Protein AF-A0A6A5AEZ4-F1 (afdb_monomer_lite)

InterPro domains:
  IPR004156 Organic anion transporter polypeptide [PF03137] (44-105)
  IPR036259 MFS transporter superfamily [SSF103473] (18-107)

Radius of gyration: 20.74 Å; chains: 1; bounding box: 43×28×58 Å

pLDDT: mean 89.0, std 10.4, range [42.09, 97.12]

Secondary structure (DSSP, 8-state):
-HHHHSTTS-HHHHHHHHHHHHHHHHHHHHHHHHHHHHTTT-HHHHHHHHHHHHHHHHHHHHHHHHHHHHSS-GGGHHHHHHHHHHHHIIIIITHHHHHHHHHHHHH-TT-SEEEETTEEEE-TT-

Organism: Aphanomyces astaci (NCBI:txid112090)

Foldseek 3Di:
DVCVVCVPPDLVVLLVVLVVLLVVLLVQLVVLQVVLVVVVVDDPSNVVSNVVSVVSVVVNVVSVLSNQQSVDDVVCSVVSVVVVVVCCCVVPVVVPVVVVVVVCCVPPVQQAFDQDPNDGDGRPVD

Sequence (126 aa):
MLDRFSAGESPARRQYLALVIMTVLMSAGVLLSLLAWSALPSKTPFLTLIALSLVFLFATPSCTAVAVLLCVPPSRRNFAVGISTLLVHVFGDVPSPILLGMLKDIYAPHCGSVDIDHHIGLNPEC

Structure (mmCIF, N/CA/C/O backbone):
data_AF-A0A6A5AEZ4-F1
#
_entry.id   AF-A0A6A5AEZ4-F1
#
loop_
_atom_site.group_PDB
_atom_site.id
_atom_site.type_symbol
_atom_site.label_atom_id
_atom_site.label_alt_id
_atom_site.label_comp_id
_atom_site.label_asym_id
_atom_site.label_entity_id
_atom_site.label_seq_id
_atom_site.pdbx_PDB_ins_code
_atom_site.Cartn_x
_atom_site.Cartn_y
_atom_site.Cartn_z
_atom_site.occupancy
_atom_site.B_iso_or_equiv
_atom_site.auth_seq_id
_atom_site.auth_comp_id
_atom_site.auth_asym_id
_atom_site.auth_atom_id
_atom_site.pdbx_PDB_model_num
ATOM 1 N N . MET A 1 1 ? 2.870 1.552 27.235 1.00 42.09 1 MET A N 1
ATOM 2 C CA . MET A 1 1 ? 3.045 3.000 27.503 1.00 42.09 1 MET A CA 1
ATOM 3 C C . MET A 1 1 ? 1.910 3.839 26.902 1.00 42.09 1 MET A C 1
ATOM 5 O O . MET A 1 1 ? 1.320 4.605 27.647 1.00 42.09 1 MET A O 1
ATOM 9 N N . LEU A 1 2 ? 1.515 3.632 25.633 1.00 49.69 2 LEU A N 1
ATOM 10 C CA . LEU A 1 2 ? 0.347 4.287 24.994 1.00 49.69 2 LEU A CA 1
ATOM 11 C C . LEU A 1 2 ? -1.001 4.045 25.704 1.00 49.69 2 LEU A C 1
ATOM 13 O O . LEU A 1 2 ? -1.801 4.965 25.830 1.00 49.69 2 LEU A O 1
ATOM 17 N N . ASP A 1 3 ? -1.230 2.845 26.245 1.00 58.28 3 ASP A N 1
ATOM 18 C CA . ASP A 1 3 ? -2.511 2.507 26.891 1.00 58.28 3 ASP A CA 1
ATOM 19 C C . ASP A 1 3 ? -2.787 3.307 28.179 1.00 58.28 3 ASP A C 1
ATOM 21 O O . ASP A 1 3 ? -3.937 3.503 28.557 1.00 58.28 3 ASP A O 1
ATOM 25 N N . ARG A 1 4 ? -1.737 3.838 28.827 1.00 59.34 4 ARG A N 1
ATOM 26 C CA . ARG A 1 4 ? -1.861 4.645 30.052 1.00 59.34 4 ARG A CA 1
ATOM 27 C C . ARG A 1 4 ? -2.242 6.099 29.766 1.00 59.34 4 ARG A C 1
ATOM 29 O O . ARG A 1 4 ? -2.875 6.728 30.604 1.00 59.34 4 ARG A O 1
ATOM 36 N N . PHE A 1 5 ? -1.877 6.619 28.592 1.00 57.44 5 PHE A N 1
ATOM 37 C CA . PHE A 1 5 ? -2.217 7.982 28.164 1.00 57.44 5 PHE A CA 1
ATOM 38 C C . PHE A 1 5 ? -3.619 8.075 27.549 1.00 57.44 5 PHE A C 1
ATOM 40 O O . PHE A 1 5 ? -4.223 9.140 27.568 1.00 57.44 5 PHE A O 1
ATOM 47 N N . SER A 1 6 ? -4.164 6.962 27.049 1.00 57.47 6 SER A N 1
ATOM 48 C CA . SER A 1 6 ? -5.504 6.903 26.449 1.00 57.47 6 SER A CA 1
ATOM 49 C C . SER A 1 6 ? -6.569 6.289 27.366 1.00 57.47 6 SER A C 1
ATOM 51 O O . SER A 1 6 ? -7.679 6.022 26.913 1.00 57.47 6 SER A O 1
ATOM 53 N N . ALA A 1 7 ? -6.251 6.053 28.642 1.00 57.06 7 ALA A N 1
ATOM 54 C CA . ALA A 1 7 ? -7.163 5.438 29.610 1.00 57.06 7 ALA A CA 1
ATOM 55 C C . ALA A 1 7 ? -8.404 6.300 29.930 1.00 57.06 7 ALA A C 1
ATOM 57 O O . ALA A 1 7 ? -9.403 5.766 30.401 1.00 57.06 7 ALA A O 1
ATOM 58 N N . GLY A 1 8 ? -8.353 7.613 29.659 1.00 59.94 8 GLY A N 1
ATOM 59 C CA . GLY A 1 8 ? -9.480 8.543 29.826 1.00 59.94 8 GLY A CA 1
ATOM 60 C C . GLY A 1 8 ? -10.318 8.784 28.563 1.00 59.94 8 GLY A C 1
ATOM 61 O O . GLY A 1 8 ? -11.321 9.487 28.628 1.00 59.94 8 GLY A O 1
ATOM 62 N N . GLU A 1 9 ? -9.925 8.227 27.414 1.00 65.25 9 GLU A N 1
ATOM 63 C CA . GLU A 1 9 ? -10.649 8.366 26.145 1.00 65.25 9 GLU A CA 1
ATOM 64 C C . GLU A 1 9 ? -11.626 7.199 25.959 1.00 65.25 9 GLU A C 1
ATOM 66 O O . GLU A 1 9 ? -11.271 6.040 26.191 1.00 65.25 9 GLU A O 1
ATOM 71 N N . SER A 1 10 ? -12.846 7.477 25.482 1.00 72.38 10 SER A N 1
ATOM 72 C CA . SER A 1 10 ? -13.816 6.414 25.206 1.00 72.38 10 SER A CA 1
ATOM 73 C C . SER A 1 10 ? -13.258 5.434 24.152 1.00 72.38 10 SER A C 1
ATOM 75 O O . SER A 1 10 ? -12.666 5.871 23.158 1.00 72.38 10 SER A O 1
ATOM 77 N N . PRO A 1 11 ? -13.433 4.105 24.318 1.00 71.12 11 PRO A N 1
ATOM 78 C CA . PRO A 1 11 ? -12.898 3.107 23.383 1.00 71.12 11 PRO A CA 1
ATOM 79 C C . PRO A 1 11 ? -13.287 3.369 21.920 1.00 71.12 11 PRO A C 1
ATOM 81 O O . PRO A 1 11 ? -12.464 3.200 21.020 1.00 71.12 11 PRO A O 1
ATOM 84 N N . ALA A 1 12 ? -14.506 3.872 21.701 1.00 78.25 12 ALA A N 1
ATOM 85 C CA . ALA A 1 12 ? -15.018 4.254 20.389 1.00 78.25 12 ALA A CA 1
ATOM 86 C C . ALA A 1 12 ? -14.237 5.418 19.752 1.00 78.25 12 ALA A C 1
ATOM 88 O O . ALA A 1 12 ? -13.967 5.402 18.552 1.00 78.25 12 ALA A O 1
ATOM 89 N N . ARG A 1 13 ? -13.811 6.413 20.543 1.00 83.06 13 ARG A N 1
ATOM 90 C CA . ARG A 1 13 ? -13.040 7.560 20.039 1.00 83.06 13 ARG A CA 1
ATOM 91 C C . ARG A 1 13 ? -11.636 7.151 19.599 1.00 83.06 13 ARG A C 1
ATOM 93 O O . ARG A 1 13 ? -11.174 7.595 18.551 1.00 83.06 13 ARG A O 1
ATOM 100 N N . ARG A 1 14 ? -10.987 6.251 20.346 1.00 80.94 14 ARG A N 1
ATOM 101 C CA . ARG A 1 14 ? -9.671 5.689 19.985 1.00 80.94 14 ARG A CA 1
ATOM 102 C C . ARG A 1 14 ? -9.732 4.894 18.680 1.00 80.94 14 ARG A C 1
ATOM 104 O O . ARG A 1 14 ? -8.863 5.061 17.828 1.00 80.94 14 ARG A O 1
ATOM 111 N N . GLN A 1 15 ? -10.761 4.060 18.518 1.00 84.12 15 GLN A N 1
ATOM 112 C CA . GLN A 1 15 ? -11.007 3.320 17.275 1.00 84.12 15 GLN A CA 1
ATOM 113 C C . GLN A 1 15 ? -11.222 4.268 16.095 1.00 84.12 15 GLN A C 1
ATOM 115 O O . GLN A 1 15 ? -10.568 4.125 15.066 1.00 84.12 15 GLN A O 1
ATOM 120 N N . TYR A 1 16 ? -12.094 5.263 16.264 1.00 87.88 16 TYR A N 1
ATOM 121 C CA . TYR A 1 16 ? -12.378 6.253 15.231 1.00 87.88 16 TYR A CA 1
ATOM 122 C C . TYR A 1 16 ? -11.116 7.012 14.803 1.00 87.88 16 TYR A C 1
ATOM 124 O O . TYR A 1 16 ? -10.828 7.106 13.614 1.00 87.88 16 TYR A O 1
ATOM 132 N N . LEU A 1 17 ? -10.313 7.483 15.763 1.00 88.19 17 LEU A N 1
ATOM 133 C CA . LEU A 1 17 ? -9.052 8.165 15.478 1.00 88.19 17 LEU A CA 1
ATOM 134 C C . LEU A 1 17 ? -8.090 7.267 14.687 1.00 88.19 17 LEU A C 1
ATOM 136 O O . LEU A 1 17 ? -7.517 7.712 13.696 1.00 88.19 17 LEU A O 1
ATOM 140 N N . ALA A 1 18 ? -7.930 6.005 15.096 1.00 88.31 18 ALA A N 1
ATOM 141 C CA . ALA A 1 18 ? -7.064 5.059 14.398 1.00 88.31 18 ALA A CA 1
ATOM 142 C C . ALA A 1 18 ? -7.515 4.841 12.944 1.00 88.31 18 ALA A C 1
ATOM 144 O O . ALA A 1 18 ? -6.676 4.841 12.047 1.00 88.31 18 ALA A O 1
ATOM 145 N N . LEU A 1 19 ? -8.825 4.723 12.703 1.00 90.62 19 LEU A N 1
ATOM 146 C CA . LEU A 1 19 ? -9.395 4.571 11.362 1.00 90.62 19 LEU A CA 1
ATOM 147 C C . LEU A 1 19 ? -9.201 5.822 10.497 1.00 90.62 19 LEU A C 1
ATOM 149 O O . LEU A 1 19 ? -8.845 5.707 9.324 1.00 90.62 19 LEU A O 1
ATOM 153 N N . VAL A 1 20 ? -9.391 7.015 11.066 1.00 92.88 20 VAL A N 1
ATOM 154 C CA . VAL A 1 20 ? -9.167 8.281 10.355 1.00 92.88 20 VAL A CA 1
ATOM 155 C C . VAL A 1 20 ? -7.693 8.440 9.993 1.00 92.88 20 VAL A C 1
ATOM 157 O O . VAL A 1 20 ? -7.383 8.678 8.828 1.00 92.88 20 VAL A O 1
ATOM 160 N N . ILE A 1 21 ? -6.779 8.247 10.951 1.00 92.44 21 ILE A N 1
ATOM 161 C 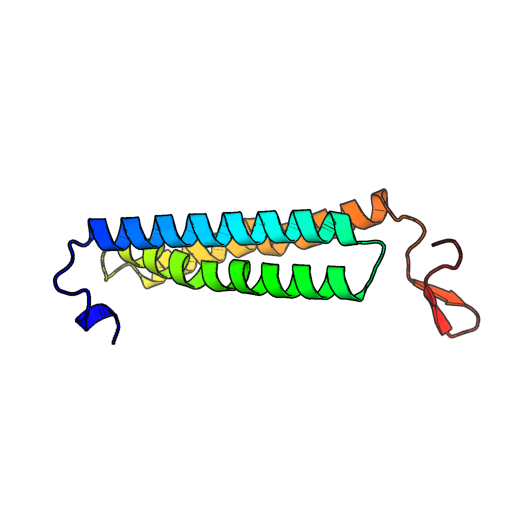CA . ILE A 1 21 ? -5.331 8.330 10.705 1.00 92.44 21 ILE A CA 1
ATOM 162 C C . ILE A 1 21 ? -4.920 7.321 9.628 1.00 92.44 21 ILE A C 1
ATOM 164 O O . ILE A 1 21 ? -4.244 7.695 8.676 1.00 92.44 21 ILE A O 1
ATOM 168 N N . MET A 1 22 ? -5.382 6.073 9.726 1.00 93.25 22 MET A N 1
ATOM 169 C CA . MET A 1 22 ? -5.135 5.035 8.722 1.00 93.25 22 MET A CA 1
ATOM 170 C C . MET A 1 22 ? -5.600 5.471 7.323 1.00 93.25 22 MET A C 1
ATOM 172 O O . MET A 1 22 ? -4.859 5.333 6.355 1.00 93.25 22 MET A O 1
ATOM 176 N N . THR A 1 23 ? -6.801 6.046 7.217 1.00 93.56 23 THR A N 1
ATOM 177 C CA . THR A 1 23 ? -7.374 6.507 5.940 1.00 93.56 23 THR A CA 1
ATOM 178 C C . THR A 1 23 ? -6.580 7.675 5.348 1.00 93.56 23 THR A C 1
ATOM 180 O O . THR A 1 23 ? -6.338 7.722 4.140 1.00 93.56 23 THR A O 1
ATOM 183 N N . VAL A 1 24 ? -6.123 8.607 6.188 1.00 95.75 24 VAL A N 1
ATOM 184 C CA . VAL A 1 24 ? -5.301 9.749 5.762 1.00 95.75 24 VAL A CA 1
ATOM 185 C C . VAL A 1 24 ? -3.922 9.287 5.293 1.00 95.75 24 VAL A C 1
ATOM 187 O O . VAL A 1 24 ? -3.479 9.700 4.227 1.00 95.75 24 VAL A O 1
ATOM 190 N N . LEU A 1 25 ? -3.262 8.397 6.038 1.00 95.44 25 LEU A N 1
ATOM 191 C CA . LEU A 1 25 ? -1.952 7.858 5.657 1.00 95.44 25 LEU A CA 1
ATOM 192 C C . LEU A 1 25 ? -2.030 7.084 4.337 1.00 95.44 25 LEU A C 1
ATOM 194 O O . LEU A 1 25 ? -1.205 7.297 3.449 1.00 95.44 25 LEU A O 1
ATOM 198 N N . MET A 1 26 ? -3.054 6.241 4.182 1.00 95.19 26 MET A N 1
ATOM 199 C CA . MET A 1 26 ? -3.245 5.447 2.970 1.00 95.19 26 MET A CA 1
ATOM 200 C C . MET A 1 26 ? -3.545 6.330 1.756 1.00 95.19 26 MET A C 1
ATOM 202 O O . MET A 1 26 ? -2.942 6.151 0.701 1.00 95.19 26 MET A O 1
ATOM 206 N N . SER A 1 27 ? -4.432 7.319 1.900 1.00 96.38 27 SER A N 1
ATOM 207 C CA . SER A 1 27 ? -4.746 8.243 0.803 1.00 96.38 27 SER A CA 1
ATOM 208 C C . SER A 1 27 ? -3.542 9.107 0.421 1.00 96.38 27 SER A C 1
ATOM 210 O O . SER A 1 27 ? -3.236 9.216 -0.764 1.00 96.38 27 SER A O 1
ATOM 212 N N . ALA A 1 28 ? -2.799 9.644 1.393 1.00 96.88 28 ALA A N 1
ATOM 213 C CA . ALA A 1 28 ? -1.575 10.400 1.135 1.00 96.88 28 ALA A CA 1
ATOM 214 C C . ALA A 1 28 ? -0.511 9.556 0.415 1.00 96.88 28 ALA A C 1
ATOM 216 O O . ALA A 1 28 ? 0.056 10.004 -0.579 1.00 96.88 28 ALA A O 1
ATOM 217 N N . GLY A 1 29 ? -0.269 8.322 0.869 1.00 96.94 29 GLY A N 1
ATOM 218 C CA . GLY A 1 29 ? 0.688 7.423 0.226 1.00 96.94 29 GLY A CA 1
ATOM 219 C C . GLY A 1 29 ? 0.281 7.049 -1.203 1.00 96.94 29 GLY A C 1
ATOM 220 O O . GLY A 1 29 ? 1.088 7.163 -2.121 1.00 96.94 29 GLY A O 1
ATOM 221 N N . VAL A 1 30 ? -0.989 6.704 -1.440 1.00 96.12 30 VAL A N 1
ATOM 222 C CA . VAL A 1 30 ? -1.481 6.409 -2.799 1.00 96.12 30 VAL A CA 1
ATOM 223 C C . VAL A 1 30 ? -1.353 7.628 -3.717 1.00 96.12 30 VAL A C 1
ATOM 225 O O . VAL A 1 30 ? -0.884 7.490 -4.845 1.00 96.12 30 VAL A O 1
ATOM 228 N N . LEU A 1 31 ? -1.691 8.830 -3.242 1.00 97.12 31 LEU A N 1
ATOM 229 C CA . LEU A 1 31 ? -1.516 10.059 -4.023 1.00 97.12 31 LEU A CA 1
ATOM 230 C C . LEU A 1 31 ? -0.044 10.304 -4.373 1.00 97.12 31 LEU A C 1
ATOM 232 O O . LEU A 1 31 ? 0.263 10.618 -5.519 1.00 97.12 31 LEU A O 1
ATOM 236 N N . LEU A 1 32 ? 0.874 10.110 -3.425 1.00 96.69 32 LEU A N 1
ATOM 237 C CA . LEU A 1 32 ? 2.310 10.238 -3.675 1.00 96.69 32 LEU A CA 1
ATOM 238 C C . LEU A 1 32 ? 2.828 9.181 -4.659 1.00 96.69 32 LEU A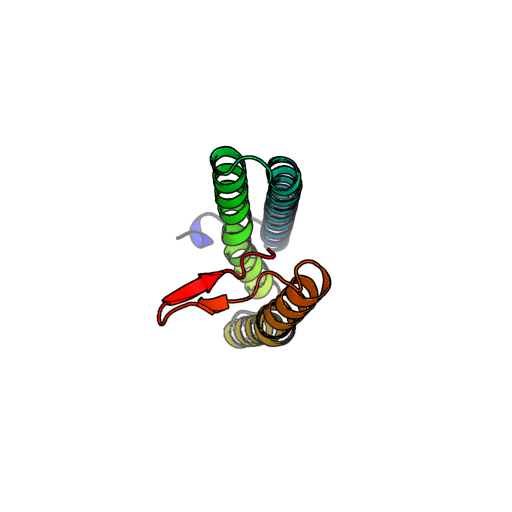 C 1
ATOM 240 O O . LEU A 1 32 ? 3.660 9.510 -5.499 1.00 96.69 32 LEU A O 1
ATOM 244 N N . SER A 1 33 ? 2.313 7.949 -4.611 1.00 95.50 33 SER A N 1
ATOM 245 C CA . SER A 1 33 ? 2.620 6.906 -5.602 1.00 95.50 33 SER A CA 1
ATOM 246 C C . SER A 1 33 ? 2.152 7.292 -7.009 1.00 95.50 33 SER A C 1
ATOM 248 O O . SER A 1 33 ? 2.897 7.133 -7.974 1.00 95.50 33 SER A O 1
ATOM 250 N N . LEU A 1 34 ? 0.942 7.846 -7.137 1.00 95.38 34 LEU A N 1
ATOM 251 C CA . LEU A 1 34 ? 0.416 8.329 -8.418 1.00 95.38 34 LEU A CA 1
ATOM 252 C C . LEU A 1 34 ? 1.205 9.540 -8.937 1.00 95.38 34 LEU A C 1
ATOM 254 O O . LEU A 1 34 ? 1.472 9.643 -10.132 1.00 95.38 34 LEU A O 1
ATOM 258 N N . LEU A 1 35 ? 1.639 10.435 -8.048 1.00 95.19 35 LEU A N 1
ATOM 259 C CA . LEU A 1 35 ? 2.531 11.536 -8.412 1.00 95.19 35 LEU A CA 1
ATOM 260 C C . LEU A 1 35 ? 3.905 11.023 -8.847 1.00 95.19 35 LEU A C 1
ATOM 262 O O . LEU A 1 35 ? 4.446 11.512 -9.838 1.00 95.19 35 LEU A O 1
ATOM 266 N N . ALA A 1 36 ? 4.446 10.007 -8.174 1.00 95.31 36 ALA A N 1
ATOM 267 C CA . ALA A 1 36 ? 5.693 9.376 -8.583 1.00 95.31 36 ALA A CA 1
ATOM 268 C C . ALA A 1 36 ? 5.589 8.790 -9.997 1.00 95.31 36 ALA A C 1
ATOM 270 O O . ALA A 1 36 ? 6.537 8.920 -10.767 1.00 95.31 36 ALA A O 1
ATOM 271 N N . TRP A 1 37 ? 4.425 8.243 -10.377 1.00 92.06 37 TRP A N 1
ATOM 272 C CA . TRP A 1 37 ? 4.187 7.766 -11.742 1.00 92.06 37 TRP A CA 1
ATOM 273 C C . TRP A 1 37 ? 4.417 8.861 -12.798 1.00 92.06 37 TRP A C 1
ATOM 275 O O . TRP A 1 37 ? 5.031 8.628 -13.836 1.00 92.06 37 TRP A O 1
ATOM 285 N N . SER A 1 38 ? 3.993 10.096 -12.523 1.00 92.00 38 SER A N 1
ATOM 286 C CA . SER A 1 38 ? 4.228 11.219 -13.443 1.00 92.00 38 SER A CA 1
ATOM 287 C C . SER A 1 38 ? 5.708 11.620 -13.567 1.00 92.00 38 SER A C 1
ATOM 289 O O . SER A 1 38 ? 6.103 12.218 -14.565 1.00 92.00 38 SER A O 1
ATOM 291 N N . ALA A 1 39 ? 6.543 11.257 -12.587 1.00 91.69 39 ALA A N 1
ATOM 292 C CA . ALA A 1 39 ? 7.966 11.587 -12.532 1.00 91.69 39 ALA A CA 1
ATOM 293 C C . ALA A 1 39 ? 8.887 10.489 -13.108 1.00 91.69 39 ALA A C 1
ATOM 295 O O . ALA A 1 39 ? 10.112 10.637 -13.039 1.00 91.69 39 ALA A O 1
ATOM 296 N N . LEU A 1 40 ? 8.322 9.423 -13.701 1.00 88.25 40 LEU A N 1
ATOM 297 C CA . LEU A 1 40 ? 9.048 8.277 -14.279 1.00 88.25 40 LEU A CA 1
ATOM 298 C C . LEU A 1 40 ? 10.257 8.630 -15.171 1.00 88.25 40 LEU A C 1
ATOM 300 O O . LEU A 1 40 ? 11.272 7.945 -15.045 1.00 88.25 40 LEU A O 1
ATOM 304 N N . PRO A 1 41 ? 10.218 9.668 -16.039 1.00 88.62 41 PRO A N 1
ATOM 305 C CA . PRO A 1 41 ? 11.341 9.983 -16.929 1.00 88.62 41 PRO A CA 1
ATOM 306 C C . PRO A 1 41 ? 12.648 10.319 -16.198 1.00 88.62 41 PRO A C 1
ATOM 308 O O . PRO A 1 41 ? 13.728 10.267 -16.782 1.00 88.62 41 PRO A O 1
ATOM 311 N N . SER A 1 42 ? 12.564 10.687 -14.919 1.00 91.25 42 SER A N 1
ATOM 312 C CA . SER A 1 42 ? 13.692 11.156 -14.122 1.00 91.25 42 SER A CA 1
ATOM 313 C C . SER A 1 42 ? 13.853 10.330 -12.847 1.00 91.25 42 SER A C 1
ATOM 315 O O . SER A 1 42 ? 12.991 10.322 -11.970 1.00 91.25 42 SER A O 1
ATOM 317 N N . LYS A 1 43 ? 15.012 9.676 -12.709 1.00 90.75 43 LYS A N 1
ATOM 318 C CA . LYS A 1 43 ? 15.308 8.743 -11.610 1.00 90.75 43 LYS A CA 1
ATOM 319 C C . LYS A 1 43 ? 15.193 9.374 -10.221 1.00 90.75 43 LYS A C 1
ATOM 321 O O . LYS A 1 43 ? 14.569 8.795 -9.337 1.00 90.75 43 LYS A O 1
ATOM 326 N N . THR A 1 44 ? 15.808 10.536 -10.009 1.00 94.06 44 THR A N 1
ATOM 327 C CA . THR A 1 44 ? 15.881 11.167 -8.682 1.00 94.06 44 THR A CA 1
ATOM 328 C C . THR A 1 44 ? 14.502 11.519 -8.109 1.00 94.06 44 THR A C 1
ATOM 330 O O . THR A 1 44 ? 14.205 11.035 -7.020 1.00 94.06 44 THR A O 1
ATOM 333 N N . PRO A 1 45 ? 13.633 12.292 -8.794 1.00 93.19 45 PRO A N 1
ATOM 334 C CA . PRO A 1 45 ? 12.315 12.628 -8.252 1.00 93.19 45 PRO A CA 1
ATOM 335 C C . PRO A 1 45 ? 11.376 11.417 -8.168 1.00 93.19 45 PRO A C 1
ATOM 337 O O . PRO A 1 45 ? 10.581 11.340 -7.237 1.00 93.19 45 PRO A O 1
ATOM 340 N N . PHE A 1 46 ? 11.491 10.440 -9.076 1.00 94.56 46 PHE A N 1
ATOM 341 C CA . PHE A 1 46 ? 10.750 9.183 -8.960 1.00 94.56 46 PHE A CA 1
ATOM 342 C C . PHE A 1 46 ? 11.090 8.452 -7.653 1.00 94.56 46 PHE A C 1
ATOM 344 O O . PHE A 1 46 ? 10.199 8.113 -6.875 1.00 94.56 46 PHE A O 1
ATOM 351 N N . LEU A 1 47 ? 12.385 8.255 -7.379 1.00 95.69 47 LEU A N 1
ATOM 352 C CA . LEU A 1 47 ? 12.837 7.543 -6.185 1.00 95.69 47 LEU A CA 1
ATOM 353 C C . LEU A 1 47 ? 12.504 8.294 -4.894 1.00 95.69 47 LEU A C 1
ATOM 355 O O . LEU A 1 47 ? 12.132 7.654 -3.914 1.00 95.69 47 LEU A O 1
ATOM 359 N N . THR A 1 48 ? 12.603 9.627 -4.872 1.00 95.81 48 THR A N 1
ATOM 360 C CA . THR A 1 48 ? 12.257 10.404 -3.672 1.00 95.81 48 THR A CA 1
ATOM 361 C C . THR A 1 48 ? 10.759 10.364 -3.380 1.00 95.81 48 THR A C 1
ATOM 363 O O . THR A 1 48 ? 10.378 10.166 -2.227 1.00 95.81 48 THR A O 1
ATOM 366 N N . LEU A 1 49 ? 9.905 10.491 -4.401 1.00 96.19 49 LEU A N 1
ATOM 367 C CA . LEU A 1 49 ? 8.450 10.422 -4.241 1.00 96.19 49 LEU A CA 1
ATOM 368 C C . LEU A 1 49 ? 7.982 9.020 -3.840 1.00 96.19 49 LEU A C 1
ATOM 370 O O . LEU A 1 49 ? 7.152 8.898 -2.940 1.00 96.19 49 LEU A O 1
ATOM 374 N N . ILE A 1 50 ? 8.550 7.964 -4.433 1.00 96.31 50 ILE A N 1
ATOM 375 C CA . ILE A 1 50 ? 8.264 6.585 -4.014 1.00 96.31 50 ILE A CA 1
ATOM 376 C C . ILE A 1 50 ? 8.744 6.319 -2.592 1.00 96.31 50 ILE A C 1
ATOM 378 O O . ILE A 1 50 ? 7.986 5.761 -1.801 1.00 96.31 50 ILE A O 1
ATOM 382 N N . ALA A 1 51 ? 9.958 6.737 -2.229 1.00 96.75 51 ALA A N 1
ATOM 383 C CA . ALA A 1 51 ? 10.452 6.562 -0.867 1.00 96.75 51 ALA A CA 1
ATOM 384 C C . ALA A 1 51 ? 9.530 7.255 0.145 1.00 96.75 51 ALA A C 1
ATOM 386 O O . ALA A 1 51 ? 9.149 6.652 1.147 1.00 96.75 51 ALA A O 1
ATOM 387 N N . LEU A 1 52 ? 9.105 8.488 -0.148 1.00 96.94 52 LEU A N 1
ATOM 388 C CA . LEU A 1 52 ? 8.163 9.218 0.693 1.00 96.94 52 LEU A CA 1
ATOM 389 C C . LEU A 1 52 ? 6.805 8.507 0.770 1.00 96.94 52 LEU A C 1
ATOM 391 O O . LEU A 1 52 ? 6.277 8.324 1.862 1.00 96.94 52 LEU A O 1
ATOM 395 N N . SER A 1 53 ? 6.267 8.044 -0.358 1.00 97.06 53 SER A N 1
ATOM 396 C CA . SER A 1 53 ? 5.034 7.253 -0.403 1.00 97.06 53 SER A CA 1
ATOM 397 C C . SER A 1 53 ? 5.108 6.002 0.482 1.00 97.06 53 SER A C 1
ATOM 399 O O . SER A 1 53 ? 4.176 5.714 1.234 1.00 97.06 53 SER A O 1
ATOM 401 N N . LEU A 1 54 ? 6.223 5.266 0.422 1.00 96.00 54 LEU A N 1
ATOM 402 C CA . LEU A 1 54 ? 6.434 4.053 1.214 1.00 96.00 54 LEU A CA 1
ATOM 403 C C . LEU A 1 54 ? 6.449 4.340 2.718 1.00 96.00 54 LEU A C 1
ATOM 405 O O . LEU A 1 54 ? 5.930 3.533 3.483 1.00 96.00 54 LEU A O 1
ATOM 409 N N . VAL A 1 55 ? 6.966 5.495 3.151 1.00 95.88 55 VAL A N 1
ATOM 410 C CA . VAL A 1 55 ? 6.904 5.910 4.565 1.00 95.88 55 VAL A CA 1
ATOM 411 C C . VAL A 1 55 ? 5.453 5.999 5.046 1.00 95.88 55 VAL A C 1
ATOM 413 O O . VAL A 1 55 ? 5.127 5.477 6.113 1.00 95.88 55 VAL A O 1
ATOM 416 N N . PHE A 1 56 ? 4.563 6.604 4.254 1.00 95.00 56 PHE A N 1
ATOM 417 C CA . PHE A 1 56 ? 3.141 6.698 4.597 1.00 95.00 56 PHE A CA 1
ATOM 418 C C . PHE A 1 56 ? 2.446 5.332 4.562 1.00 95.00 56 PHE A C 1
ATOM 420 O O . PHE A 1 56 ? 1.715 4.986 5.493 1.00 95.00 56 PHE A O 1
ATOM 427 N N . LEU A 1 57 ? 2.715 4.516 3.537 1.00 94.56 57 LEU A N 1
ATOM 428 C CA . LEU A 1 57 ? 2.156 3.166 3.438 1.00 94.56 57 LEU A CA 1
ATOM 429 C C . LEU A 1 57 ? 2.586 2.289 4.621 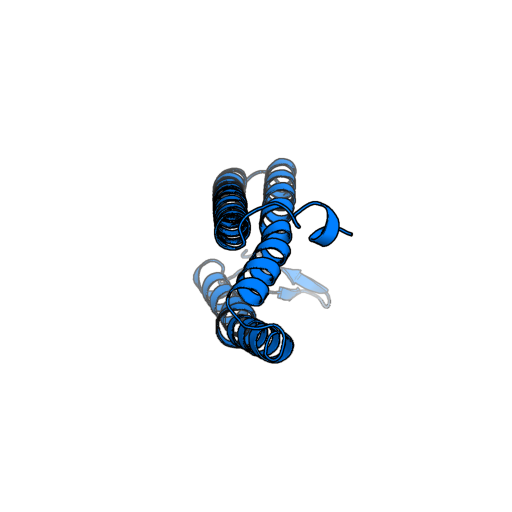1.00 94.56 57 LEU A C 1
ATOM 431 O O . LEU A 1 57 ? 1.731 1.675 5.253 1.00 94.56 57 LEU A O 1
ATOM 435 N N . PHE A 1 58 ? 3.869 2.284 4.991 1.00 94.12 58 PHE A N 1
ATOM 436 C CA . PHE A 1 58 ? 4.387 1.474 6.101 1.00 94.12 58 PHE A CA 1
ATOM 437 C C . PHE A 1 58 ? 4.025 1.995 7.496 1.00 94.12 58 PHE A C 1
ATOM 439 O O . PHE A 1 58 ? 4.150 1.253 8.470 1.00 94.12 58 PHE A O 1
ATOM 446 N N . ALA A 1 59 ? 3.504 3.216 7.619 1.00 92.69 59 ALA A N 1
ATOM 447 C CA . ALA A 1 59 ? 2.892 3.681 8.862 1.00 92.69 59 ALA A CA 1
ATOM 448 C C . ALA A 1 59 ? 1.491 3.068 9.098 1.00 92.69 59 ALA A C 1
ATOM 450 O O . ALA A 1 59 ? 1.065 2.903 10.244 1.00 92.69 59 ALA A O 1
ATOM 451 N N . THR A 1 60 ? 0.793 2.668 8.030 1.00 91.94 60 THR A N 1
ATOM 452 C CA . THR A 1 60 ? -0.592 2.155 8.055 1.00 91.94 60 THR A CA 1
ATOM 453 C C . THR A 1 60 ? -0.778 0.854 8.864 1.00 91.94 60 THR A C 1
ATOM 455 O O . THR A 1 60 ? -1.711 0.809 9.674 1.00 91.94 60 THR A O 1
ATOM 458 N N . PRO A 1 61 ? 0.096 -0.177 8.760 1.00 91.12 61 PRO A N 1
ATOM 459 C CA . PRO A 1 61 ? -0.057 -1.444 9.484 1.00 91.12 61 PRO A CA 1
ATOM 460 C C . PRO A 1 61 ? -0.189 -1.293 11.003 1.00 91.12 61 PRO A C 1
ATOM 462 O O . PRO A 1 61 ? -0.936 -2.037 11.640 1.00 91.12 61 PRO A O 1
ATOM 465 N N . SER A 1 62 ? 0.486 -0.298 11.590 1.00 88.81 62 SER A N 1
ATOM 466 C CA . SER A 1 62 ? 0.404 -0.026 13.030 1.00 88.81 62 SER A CA 1
ATOM 467 C C . SER A 1 62 ? -1.006 0.407 13.446 1.00 88.81 62 SER A C 1
ATOM 469 O O . SER A 1 62 ? -1.529 -0.056 14.461 1.00 88.81 62 SER A O 1
ATOM 471 N N . CYS A 1 63 ? -1.659 1.254 12.645 1.00 89.50 63 CYS A N 1
ATOM 472 C CA . CYS A 1 63 ? -3.040 1.678 12.877 1.00 89.50 63 CYS A CA 1
ATOM 473 C C . CYS A 1 63 ? -4.029 0.526 12.660 1.00 89.50 63 CYS A C 1
ATOM 475 O O . CYS A 1 63 ? -4.950 0.353 13.461 1.00 89.50 63 CYS A O 1
ATOM 477 N N . THR A 1 64 ? -3.811 -0.299 11.631 1.00 90.12 64 THR A N 1
ATOM 478 C CA . THR A 1 64 ? -4.629 -1.489 11.355 1.00 90.12 64 THR A CA 1
ATOM 479 C C . THR A 1 64 ? -4.576 -2.486 12.512 1.00 90.12 64 THR A C 1
ATOM 481 O O . THR A 1 64 ? -5.620 -2.957 12.960 1.00 90.12 64 THR A O 1
ATOM 484 N N . ALA A 1 65 ? -3.389 -2.751 13.069 1.00 90.88 65 ALA A N 1
ATOM 485 C CA . ALA A 1 65 ? -3.238 -3.631 14.225 1.00 90.88 65 ALA A CA 1
ATOM 486 C C . ALA A 1 65 ? -4.034 -3.121 15.440 1.00 90.88 65 ALA A C 1
ATOM 488 O O . ALA A 1 65 ? -4.751 -3.889 16.082 1.00 90.88 65 ALA A O 1
ATOM 489 N N . VAL A 1 66 ? -3.974 -1.817 15.731 1.00 89.25 66 VAL A N 1
ATOM 490 C CA . VAL A 1 66 ? -4.763 -1.203 16.813 1.00 89.25 66 VAL A CA 1
ATOM 491 C C . VAL A 1 66 ? -6.265 -1.341 16.557 1.00 89.25 66 VAL A C 1
ATOM 493 O O . VAL A 1 66 ? -6.998 -1.712 17.474 1.00 89.25 66 VAL A O 1
ATOM 496 N N . ALA A 1 67 ? -6.728 -1.093 15.330 1.00 89.56 67 ALA A N 1
ATOM 497 C CA . ALA A 1 67 ? -8.136 -1.248 14.974 1.00 89.56 67 ALA A CA 1
ATOM 498 C C . ALA A 1 67 ? -8.619 -2.692 15.204 1.00 89.56 67 ALA A C 1
ATOM 500 O O . ALA A 1 67 ? -9.608 -2.899 15.905 1.00 89.56 67 ALA A O 1
ATOM 501 N N . VAL A 1 68 ? -7.871 -3.693 14.725 1.00 91.69 68 VAL A N 1
ATOM 502 C CA . VAL A 1 68 ? -8.194 -5.121 14.910 1.00 91.69 68 VAL A CA 1
ATOM 503 C C . VAL A 1 68 ? -8.270 -5.497 16.393 1.00 91.69 68 VAL A C 1
ATOM 505 O O . VAL A 1 68 ? -9.222 -6.151 16.818 1.00 91.69 68 VAL A O 1
ATOM 508 N N . LEU A 1 69 ? -7.308 -5.051 17.207 1.00 91.19 69 LEU A N 1
ATOM 509 C CA . LEU A 1 69 ? -7.269 -5.349 18.645 1.00 91.19 69 LEU A CA 1
ATOM 510 C C . LEU A 1 69 ? -8.426 -4.721 19.430 1.00 91.19 69 LEU A C 1
ATOM 512 O O . LEU A 1 69 ? -8.816 -5.255 20.474 1.00 91.19 69 LEU A O 1
ATOM 516 N N . LEU A 1 70 ? -8.943 -3.583 18.963 1.00 88.94 70 LEU A N 1
ATOM 517 C CA . LEU A 1 70 ? -10.063 -2.888 19.589 1.00 88.94 70 LEU A CA 1
ATOM 518 C C . LEU A 1 70 ? -11.420 -3.463 19.155 1.00 88.94 70 LEU A C 1
ATOM 520 O O . LEU A 1 70 ? -12.386 -3.292 19.891 1.00 88.94 70 LEU A O 1
ATOM 524 N N . CYS A 1 71 ? -11.513 -4.154 18.016 1.00 87.81 71 CYS A N 1
ATOM 525 C CA . CYS A 1 71 ? -12.755 -4.779 17.539 1.00 87.81 71 CYS A CA 1
ATOM 526 C C . CYS A 1 71 ? -13.147 -6.056 18.301 1.00 87.81 71 CYS A C 1
ATOM 528 O O . CYS A 1 71 ? -14.260 -6.553 18.137 1.00 87.81 71 CYS A O 1
ATOM 530 N N . VAL A 1 72 ? -12.247 -6.613 19.117 1.00 91.38 72 VAL A N 1
ATOM 531 C CA . VAL A 1 72 ? -12.453 -7.896 19.801 1.00 91.38 72 VAL A CA 1
ATOM 532 C C . VAL A 1 72 ? -12.137 -7.811 21.297 1.00 91.38 72 VAL A C 1
ATOM 534 O O . VAL A 1 72 ? -11.293 -7.012 21.718 1.00 91.38 72 VAL A O 1
ATOM 537 N N . PRO A 1 73 ? -12.768 -8.656 22.135 1.00 90.19 73 PRO A N 1
ATOM 538 C CA . PRO A 1 73 ? -12.417 -8.743 23.546 1.00 90.19 73 PRO A CA 1
ATOM 539 C C . PRO A 1 73 ? -10.962 -9.217 23.736 1.00 90.19 73 PRO A C 1
ATOM 541 O O . PRO A 1 73 ? -10.450 -9.975 22.904 1.00 90.19 73 PRO A O 1
ATOM 544 N N . PRO A 1 74 ? -10.298 -8.846 24.852 1.00 88.94 74 PRO A N 1
ATOM 545 C CA . PRO A 1 74 ? -8.888 -9.161 25.092 1.00 88.94 74 PRO A CA 1
ATOM 546 C C . PRO A 1 74 ? -8.516 -10.640 24.933 1.00 88.94 74 PRO A C 1
ATOM 548 O O . PRO A 1 74 ? -7.449 -10.942 24.405 1.00 88.94 74 PRO A O 1
ATOM 551 N N . SER A 1 75 ? -9.413 -11.557 25.307 1.00 93.62 75 SER A N 1
ATOM 552 C CA . SER A 1 75 ? -9.203 -13.008 25.220 1.00 93.62 75 SER A CA 1
ATOM 553 C C . SER A 1 75 ? -9.087 -13.553 23.791 1.00 93.62 75 SER A C 1
ATOM 555 O O . SER A 1 75 ? -8.607 -14.667 23.610 1.00 93.62 75 SER A O 1
ATOM 557 N N . ARG A 1 76 ? -9.508 -12.793 22.768 1.00 93.44 76 ARG A N 1
ATOM 558 C CA . ARG A 1 76 ? -9.515 -13.223 21.354 1.00 93.44 76 ARG A CA 1
ATOM 559 C C . ARG A 1 76 ? -8.581 -12.406 20.456 1.00 93.44 76 ARG A C 1
ATOM 561 O O . ARG A 1 76 ? -8.547 -12.629 19.249 1.00 93.44 76 ARG A O 1
ATOM 568 N N . ARG A 1 77 ? -7.807 -11.478 21.025 1.00 93.62 77 ARG A N 1
ATOM 569 C CA . ARG A 1 77 ? -6.942 -10.546 20.279 1.00 93.62 77 ARG A CA 1
ATOM 570 C C . ARG A 1 77 ? -5.897 -11.242 19.413 1.00 93.62 77 ARG A C 1
ATOM 572 O O . ARG A 1 77 ? -5.786 -10.922 18.237 1.00 93.62 77 ARG A O 1
ATOM 579 N N . ASN A 1 78 ? -5.191 -12.227 19.966 1.00 93.06 78 ASN A N 1
ATOM 580 C CA . ASN A 1 78 ? -4.147 -12.949 19.230 1.00 93.06 78 ASN A CA 1
ATOM 581 C C . ASN A 1 78 ? -4.723 -13.700 18.024 1.00 93.06 78 ASN A C 1
ATOM 583 O O . ASN A 1 78 ? -4.138 -13.688 16.946 1.00 93.06 78 ASN A O 1
ATOM 587 N N . PHE A 1 79 ? -5.904 -14.299 18.192 1.00 95.81 79 PHE A N 1
ATOM 588 C CA . PHE A 1 79 ? -6.607 -14.977 17.108 1.00 95.81 79 PHE A CA 1
ATOM 589 C C . PHE A 1 79 ? -7.074 -13.994 16.025 1.00 95.81 79 PHE A C 1
ATOM 591 O O . PHE A 1 79 ? -6.884 -14.254 14.841 1.00 95.81 79 PHE A O 1
ATOM 598 N N . ALA A 1 80 ? -7.617 -12.837 16.418 1.00 95.00 80 ALA A N 1
ATOM 599 C CA . ALA A 1 80 ? -8.049 -11.800 15.481 1.00 95.00 80 ALA A CA 1
ATOM 600 C C . ALA A 1 80 ? -6.886 -11.219 14.661 1.00 95.00 80 ALA A C 1
ATOM 602 O O . ALA A 1 80 ? -7.014 -11.064 13.449 1.00 95.00 80 ALA A O 1
ATOM 603 N N . VAL A 1 81 ? -5.741 -10.952 15.300 1.00 95.00 81 VAL A N 1
ATOM 604 C CA . VAL A 1 81 ? -4.520 -10.525 14.597 1.00 95.00 81 VAL A CA 1
ATOM 605 C C . VAL A 1 81 ? -4.045 -11.619 13.642 1.00 95.00 81 VAL A C 1
ATOM 607 O O . VAL A 1 81 ? -3.772 -11.321 12.486 1.00 95.00 81 VAL A O 1
ATOM 610 N N . GLY A 1 82 ? -4.026 -12.882 14.081 1.00 95.38 82 GLY A N 1
ATOM 611 C CA . GLY A 1 82 ? -3.643 -14.014 13.234 1.00 95.38 82 GLY A CA 1
ATOM 612 C C . GLY A 1 82 ? -4.511 -14.150 11.978 1.00 95.38 82 GLY A C 1
ATOM 613 O O . GLY A 1 82 ? -3.973 -14.267 10.880 1.00 95.38 82 GLY A O 1
ATOM 614 N N . ILE A 1 83 ? -5.840 -14.061 12.116 1.00 96.38 83 ILE A N 1
ATOM 615 C CA . ILE A 1 83 ? -6.758 -14.057 10.965 1.00 96.38 83 ILE A CA 1
ATOM 616 C C . ILE A 1 83 ? -6.498 -12.849 10.067 1.00 96.38 83 ILE A C 1
ATOM 618 O O . ILE A 1 83 ? -6.417 -13.009 8.854 1.00 96.38 83 ILE A O 1
ATOM 622 N N . SER A 1 84 ? -6.354 -11.651 10.640 1.00 94.75 84 SER A N 1
ATOM 623 C CA . SER A 1 84 ? -6.098 -10.439 9.857 1.00 94.75 84 SER A CA 1
ATOM 624 C C . SER A 1 84 ? -4.835 -10.582 9.007 1.00 94.75 84 SER A C 1
ATOM 626 O O . SER A 1 84 ? -4.864 -10.276 7.819 1.00 94.75 84 SER A O 1
ATOM 628 N N . THR A 1 85 ? -3.744 -11.079 9.589 1.00 94.50 85 THR A N 1
ATOM 629 C CA . THR A 1 85 ? -2.482 -11.309 8.879 1.00 94.50 85 THR A CA 1
ATOM 630 C C . THR A 1 85 ? -2.621 -12.393 7.814 1.00 94.50 85 THR A C 1
ATOM 632 O O . THR A 1 85 ? -2.151 -12.216 6.695 1.00 94.50 85 THR A O 1
ATOM 635 N N . LEU A 1 86 ? -3.321 -13.491 8.118 1.00 96.62 86 LEU A N 1
ATOM 636 C CA . LEU A 1 86 ? -3.585 -14.550 7.144 1.00 96.62 86 LEU A CA 1
ATOM 637 C C . LEU A 1 86 ? -4.352 -14.016 5.930 1.00 96.62 86 LEU A C 1
ATOM 639 O O . LEU A 1 86 ? -3.980 -14.317 4.799 1.00 96.62 86 LEU A O 1
ATOM 643 N N . LEU A 1 87 ? -5.384 -13.197 6.146 1.00 96.00 87 LEU A N 1
ATOM 644 C CA . LEU A 1 87 ? -6.147 -12.585 5.058 1.00 96.00 87 LEU A CA 1
ATOM 645 C C . LEU A 1 87 ? -5.276 -11.652 4.209 1.00 96.00 87 LEU A C 1
ATOM 647 O O . LEU A 1 87 ? -5.372 -11.694 2.986 1.00 96.00 87 LEU A O 1
ATOM 651 N N . VAL A 1 88 ? -4.398 -10.857 4.830 1.00 94.38 88 VAL A N 1
ATOM 652 C CA . VAL A 1 88 ? -3.452 -9.993 4.101 1.00 94.38 88 VAL A CA 1
ATOM 653 C C . VAL A 1 88 ? -2.495 -10.815 3.242 1.00 94.38 88 VAL A C 1
ATOM 655 O O . VAL A 1 88 ? -2.291 -10.480 2.080 1.00 94.38 88 VAL A O 1
ATOM 658 N N . HIS A 1 89 ? -1.956 -11.921 3.753 1.00 95.44 89 HIS A N 1
ATOM 659 C CA . HIS A 1 89 ? -1.077 -12.767 2.948 1.00 95.44 89 HIS A CA 1
ATOM 660 C C . HIS A 1 89 ? -1.824 -13.428 1.786 1.00 95.44 89 HIS A C 1
ATOM 662 O O . HIS A 1 89 ? -1.373 -13.362 0.645 1.00 95.44 89 HIS A O 1
ATOM 668 N N . VAL A 1 90 ? -2.984 -14.033 2.062 1.00 96.69 90 VAL A N 1
ATOM 669 C CA . VAL A 1 90 ? -3.764 -14.774 1.059 1.00 96.69 90 VAL A CA 1
ATOM 670 C C . VAL A 1 90 ? -4.284 -13.858 -0.049 1.00 96.69 90 VAL A C 1
ATOM 672 O O . VAL A 1 90 ? -4.260 -14.249 -1.212 1.00 96.69 90 VAL A O 1
ATOM 675 N N . PHE A 1 91 ? -4.739 -12.649 0.287 1.00 94.44 91 PHE A N 1
ATOM 676 C CA . PHE A 1 91 ? -5.378 -11.739 -0.671 1.00 94.44 91 PHE A CA 1
ATOM 677 C C . PHE A 1 91 ? -4.507 -10.562 -1.117 1.00 94.44 91 PHE A C 1
ATOM 679 O O . PHE A 1 91 ? -4.877 -9.863 -2.055 1.00 94.44 91 PHE A O 1
ATOM 686 N N . GLY A 1 92 ? -3.366 -10.334 -0.474 1.00 92.56 92 GLY A N 1
ATOM 687 C CA . GLY A 1 92 ? -2.439 -9.253 -0.796 1.00 92.56 92 GLY A CA 1
ATOM 688 C C . GLY A 1 92 ? -1.095 -9.792 -1.259 1.00 92.56 92 GLY A C 1
ATOM 689 O O . GLY A 1 92 ? -0.774 -9.737 -2.445 1.00 92.56 92 GLY A O 1
ATOM 690 N N . ASP A 1 93 ? -0.308 -10.336 -0.335 1.00 93.56 93 ASP A N 1
ATOM 691 C CA . ASP A 1 93 ? 1.109 -10.633 -0.593 1.00 93.56 93 AS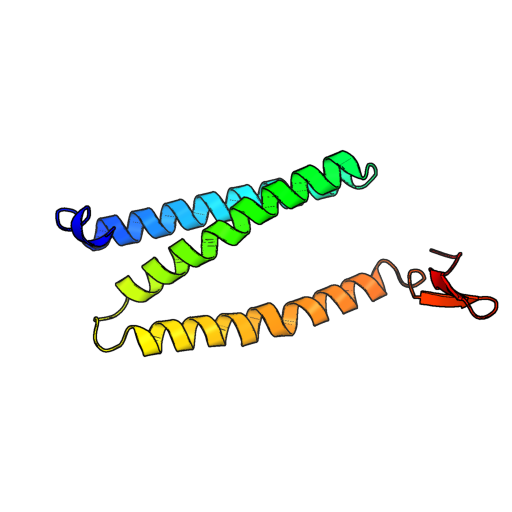P A CA 1
ATOM 692 C C . ASP A 1 93 ? 1.327 -11.780 -1.586 1.00 93.56 93 ASP A C 1
ATOM 694 O O . ASP A 1 93 ? 2.300 -11.764 -2.330 1.00 93.56 93 ASP A O 1
ATOM 698 N N . VAL A 1 94 ? 0.429 -12.768 -1.625 1.00 94.94 94 VAL A N 1
ATOM 699 C CA . VAL A 1 94 ? 0.492 -13.875 -2.592 1.00 94.94 94 VAL A CA 1
ATOM 700 C C . VAL A 1 94 ? 0.019 -13.458 -3.993 1.00 94.94 94 VAL A C 1
ATOM 702 O O . VAL A 1 94 ? 0.747 -13.709 -4.953 1.00 94.94 94 VAL A O 1
ATOM 705 N N . PRO A 1 95 ? -1.159 -12.829 -4.177 1.00 95.88 95 PRO A N 1
ATOM 706 C CA . PRO A 1 95 ? -1.622 -12.458 -5.513 1.00 95.88 95 PRO A CA 1
ATOM 707 C C . PRO A 1 95 ? -0.900 -11.239 -6.094 1.00 95.88 95 PRO A C 1
ATOM 709 O O . PRO A 1 95 ? -0.782 -11.144 -7.315 1.00 95.88 95 PRO A O 1
ATOM 712 N N . SER A 1 96 ? -0.407 -10.304 -5.272 1.00 94.50 96 SER A N 1
ATOM 713 C CA . SER A 1 96 ? 0.160 -9.050 -5.790 1.00 94.50 96 SER A CA 1
ATOM 714 C C . SER A 1 96 ? 1.399 -9.230 -6.678 1.00 94.50 96 SER A C 1
ATOM 716 O O . SER A 1 96 ? 1.408 -8.621 -7.749 1.00 94.50 96 SER A O 1
ATOM 718 N N . PRO A 1 97 ? 2.402 -10.079 -6.365 1.00 94.88 97 PRO A N 1
ATOM 719 C CA . PRO A 1 97 ? 3.557 -10.272 -7.238 1.00 94.88 97 PRO A CA 1
ATOM 720 C C . PRO A 1 97 ? 3.182 -11.013 -8.522 1.00 94.88 97 PRO A C 1
ATOM 722 O O . PRO A 1 97 ? 3.767 -10.744 -9.566 1.00 94.88 97 PRO A O 1
ATOM 725 N N . ILE A 1 98 ? 2.183 -11.903 -8.464 1.00 95.88 98 ILE A N 1
ATOM 726 C CA . ILE A 1 98 ? 1.662 -12.617 -9.638 1.00 95.88 98 ILE A CA 1
ATOM 727 C C . ILE A 1 98 ? 1.030 -11.611 -10.604 1.00 95.88 98 ILE A C 1
ATOM 729 O O . ILE A 1 98 ? 1.393 -11.567 -11.776 1.00 95.88 98 ILE A O 1
ATOM 733 N N . LEU A 1 99 ? 0.133 -10.756 -10.102 1.00 96.38 99 LEU A N 1
ATOM 734 C CA . LEU A 1 99 ? -0.522 -9.722 -10.904 1.00 96.38 99 LEU A CA 1
ATOM 735 C C . LEU A 1 99 ? 0.479 -8.699 -11.450 1.00 96.38 99 LEU A C 1
ATOM 737 O O . LEU A 1 99 ? 0.399 -8.335 -12.620 1.00 96.38 99 LEU A O 1
ATOM 741 N N . LEU A 1 100 ? 1.437 -8.258 -10.629 1.00 93.69 100 LEU A N 1
ATOM 742 C CA . LEU A 1 100 ? 2.504 -7.351 -11.060 1.00 93.69 100 LEU A CA 1
ATOM 743 C C . LEU A 1 100 ? 3.397 -7.984 -12.130 1.00 93.69 100 LEU A C 1
ATOM 745 O O . LEU A 1 100 ? 3.753 -7.304 -13.088 1.00 93.69 100 LEU A O 1
ATOM 749 N N . GLY A 1 101 ? 3.732 -9.268 -11.994 1.00 93.69 101 GLY A N 1
ATOM 750 C CA . GLY A 1 101 ? 4.488 -10.019 -12.994 1.00 93.69 101 GLY A CA 1
ATOM 751 C C . GLY A 1 101 ? 3.741 -10.097 -14.322 1.00 93.69 101 GLY A C 1
ATOM 752 O O . GLY A 1 101 ? 4.277 -9.689 -15.344 1.00 93.69 101 GLY A O 1
ATOM 753 N N . MET A 1 102 ? 2.464 -10.489 -14.291 1.00 95.69 102 MET A N 1
ATOM 754 C CA . MET A 1 102 ? 1.612 -10.506 -15.486 1.00 95.69 102 MET A CA 1
ATOM 755 C C . MET A 1 102 ? 1.517 -9.126 -16.147 1.00 95.69 102 MET A C 1
ATOM 757 O O . MET A 1 102 ? 1.587 -9.015 -17.368 1.00 95.69 102 MET A O 1
ATOM 761 N N . LEU A 1 103 ? 1.376 -8.063 -15.350 1.00 94.75 103 LEU A N 1
ATOM 762 C CA . LEU A 1 103 ? 1.351 -6.693 -15.855 1.00 94.75 103 LEU A CA 1
ATOM 763 C C . LEU A 1 103 ? 2.684 -6.331 -16.523 1.00 94.75 103 LEU A C 1
ATOM 765 O O . LEU A 1 103 ? 2.690 -5.788 -17.624 1.00 94.75 103 LEU A O 1
ATOM 769 N N . LYS A 1 104 ? 3.812 -6.672 -15.890 1.00 91.81 104 LYS A N 1
ATOM 770 C CA . LYS A 1 104 ? 5.150 -6.467 -16.453 1.00 91.81 104 LYS A CA 1
ATOM 771 C C . LYS A 1 104 ? 5.294 -7.172 -17.801 1.00 91.81 104 LYS A C 1
ATOM 773 O O . LYS A 1 104 ? 5.758 -6.554 -18.751 1.00 91.81 104 LYS A O 1
ATOM 778 N N . ASP A 1 105 ? 4.867 -8.426 -17.890 1.00 92.62 105 ASP A N 1
ATOM 779 C CA . ASP A 1 105 ? 5.021 -9.237 -19.099 1.00 92.62 105 ASP A CA 1
ATOM 780 C C . ASP A 1 105 ? 4.157 -8.714 -20.261 1.00 92.62 105 ASP A C 1
ATOM 782 O O . ASP A 1 105 ? 4.574 -8.781 -21.414 1.00 92.62 105 ASP A O 1
ATOM 786 N N . ILE A 1 106 ? 2.987 -8.129 -19.971 1.00 93.88 106 ILE A N 1
ATOM 787 C CA . ILE A 1 106 ? 2.108 -7.512 -20.981 1.00 93.88 106 ILE A CA 1
ATOM 788 C C . ILE A 1 106 ? 2.655 -6.162 -21.463 1.00 93.88 106 ILE A C 1
ATOM 790 O O . ILE A 1 106 ? 2.651 -5.890 -22.662 1.00 93.88 106 ILE A O 1
ATOM 794 N N . TYR A 1 107 ? 3.084 -5.295 -20.542 1.00 91.06 107 TYR A N 1
ATOM 795 C CA . TYR A 1 107 ? 3.463 -3.915 -20.869 1.00 91.06 107 TYR A CA 1
ATOM 796 C C . TYR A 1 107 ? 4.939 -3.748 -21.250 1.00 91.06 107 TYR A C 1
ATOM 798 O O . TYR A 1 107 ? 5.286 -2.756 -21.887 1.00 91.06 107 TYR A O 1
ATOM 806 N N . ALA A 1 108 ? 5.806 -4.691 -20.878 1.00 90.44 108 ALA A N 1
ATOM 807 C CA . ALA A 1 108 ? 7.239 -4.659 -21.160 1.00 90.44 108 ALA A CA 1
ATOM 808 C C . ALA A 1 108 ? 7.768 -6.046 -21.602 1.00 90.44 108 ALA A C 1
ATOM 810 O O . ALA A 1 108 ? 8.680 -6.587 -20.966 1.00 90.44 108 ALA A O 1
ATOM 811 N N . PRO A 1 109 ? 7.231 -6.631 -22.695 1.00 87.88 109 PRO A N 1
ATOM 812 C CA . PRO A 1 109 ? 7.521 -8.010 -23.107 1.00 87.88 109 PRO A CA 1
ATOM 813 C C . PRO A 1 109 ? 8.986 -8.236 -23.497 1.00 87.88 109 PRO A C 1
ATOM 815 O O . PRO A 1 109 ? 9.521 -9.323 -23.288 1.00 87.88 109 PRO A O 1
ATOM 818 N N . HIS A 1 110 ? 9.659 -7.207 -24.020 1.00 88.50 110 HIS A N 1
ATOM 819 C CA . HIS A 1 110 ? 11.069 -7.295 -24.390 1.00 88.50 110 HIS A CA 1
ATOM 820 C C . HIS A 1 110 ? 12.004 -7.019 -23.210 1.00 88.50 110 HIS A C 1
ATOM 822 O O . HIS A 1 110 ? 13.152 -7.410 -23.283 1.00 88.50 110 HIS A O 1
ATOM 828 N N . CYS A 1 111 ? 11.545 -6.481 -22.076 1.00 86.06 111 CYS A N 1
ATOM 829 C CA . CYS A 1 111 ? 12.394 -6.098 -20.936 1.00 86.06 111 CYS A CA 1
ATOM 830 C C . CYS A 1 111 ? 12.756 -7.256 -19.985 1.00 86.06 111 CYS A C 1
ATOM 832 O O . CYS A 1 111 ? 12.718 -7.130 -18.754 1.00 86.06 111 CYS A O 1
ATOM 834 N N . GLY A 1 112 ? 13.082 -8.414 -20.558 1.00 85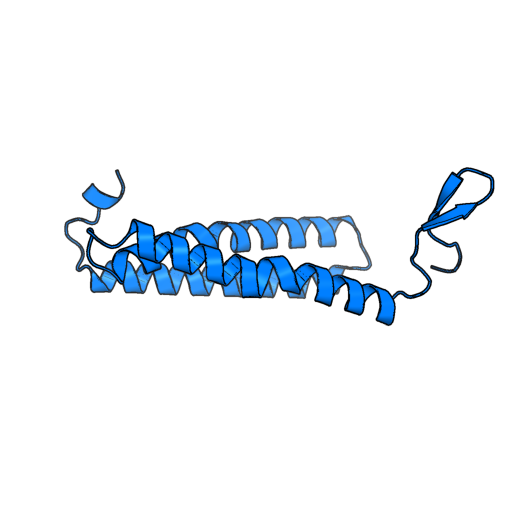.38 112 GLY A N 1
ATOM 835 C CA . GLY A 1 112 ? 13.623 -9.574 -19.853 1.00 85.38 112 GLY A CA 1
ATOM 836 C C . GLY A 1 112 ? 15.149 -9.536 -19.736 1.00 85.38 112 GLY A C 1
ATOM 837 O O . GLY A 1 112 ? 15.821 -8.749 -20.401 1.00 85.38 112 GLY A O 1
ATOM 838 N N . SER A 1 113 ? 15.701 -10.407 -18.891 1.00 86.06 113 SER A N 1
ATOM 839 C CA . SER A 1 113 ? 17.140 -10.682 -18.847 1.00 86.06 113 SER A CA 1
ATOM 840 C C . SER A 1 113 ? 17.496 -11.798 -19.831 1.00 86.06 113 SER A C 1
ATOM 842 O O . SER A 1 113 ? 16.903 -12.875 -19.756 1.00 86.06 113 SER A O 1
ATOM 844 N N . VAL A 1 114 ? 18.462 -11.559 -20.716 1.00 89.38 114 VAL A N 1
ATOM 845 C CA . VAL A 1 114 ? 18.951 -12.498 -21.739 1.00 89.38 114 VAL A CA 1
ATOM 846 C C . VAL A 1 114 ? 20.469 -12.676 -21.609 1.00 89.38 114 VAL A C 1
ATOM 848 O O . VAL A 1 114 ? 21.163 -11.776 -21.135 1.00 89.38 114 VAL A O 1
ATOM 851 N N . ASP A 1 115 ? 20.983 -13.848 -21.987 1.00 88.25 115 ASP A N 1
ATOM 852 C CA . ASP A 1 115 ? 22.429 -14.106 -22.052 1.00 88.25 115 ASP A CA 1
ATOM 853 C C . ASP A 1 115 ? 22.977 -13.533 -23.363 1.00 88.25 115 ASP A C 1
ATOM 855 O O . ASP A 1 115 ? 22.586 -13.966 -24.450 1.00 88.25 115 ASP A O 1
ATOM 859 N N . ILE A 1 116 ? 23.842 -12.527 -23.246 1.00 84.19 116 ILE A N 1
ATOM 860 C CA . ILE A 1 116 ? 24.560 -11.909 -24.359 1.00 84.19 116 ILE A CA 1
ATOM 861 C C . ILE A 1 116 ? 26.043 -12.113 -24.065 1.00 84.19 116 ILE A C 1
ATOM 863 O O . ILE A 1 116 ? 26.570 -11.535 -23.115 1.00 84.19 116 ILE A O 1
ATOM 867 N N . ASP A 1 117 ? 26.711 -12.954 -24.852 1.00 84.06 117 ASP A N 1
ATOM 868 C CA . ASP A 1 117 ? 28.151 -13.217 -24.736 1.00 84.06 117 ASP A CA 1
ATOM 869 C C . ASP A 1 117 ? 28.616 -13.634 -23.317 1.00 84.06 117 ASP A C 1
ATOM 871 O O . ASP A 1 117 ? 29.611 -13.121 -22.809 1.00 84.06 117 ASP A O 1
ATOM 875 N N . HIS A 1 118 ? 27.910 -14.573 -22.663 1.00 85.69 118 HIS A N 1
ATOM 876 C CA . HIS A 1 118 ? 28.178 -15.046 -21.286 1.00 85.69 118 HIS A CA 1
ATOM 877 C C . HIS A 1 118 ? 27.940 -13.992 -20.188 1.00 85.69 118 HIS A C 1
ATOM 879 O O . HIS A 1 118 ? 28.341 -14.182 -19.033 1.00 85.69 118 HIS A O 1
ATOM 885 N N . HIS A 1 119 ? 27.243 -12.900 -20.508 1.00 86.38 119 HIS A N 1
ATOM 886 C CA . HIS A 1 119 ? 26.797 -11.900 -19.549 1.00 86.38 119 HIS A CA 1
ATOM 887 C C . HIS A 1 119 ? 25.268 -11.840 -19.504 1.00 86.38 119 HIS A C 1
ATOM 889 O O . HIS A 1 119 ? 24.595 -11.663 -20.517 1.00 86.38 119 HIS A O 1
ATOM 895 N N . ILE A 1 120 ? 24.706 -11.952 -18.298 1.00 85.75 120 ILE A N 1
ATOM 896 C CA . ILE A 1 120 ? 23.267 -11.781 -18.069 1.00 85.75 120 ILE A CA 1
ATOM 897 C C . ILE A 1 120 ? 22.967 -10.279 -18.130 1.00 85.75 120 ILE A C 1
ATOM 899 O O . ILE A 1 120 ? 23.271 -9.541 -17.189 1.00 85.75 120 ILE A O 1
ATOM 903 N N . GLY A 1 121 ? 22.405 -9.830 -19.250 1.00 84.44 121 GLY A N 1
ATOM 904 C CA . GLY A 1 121 ? 22.043 -8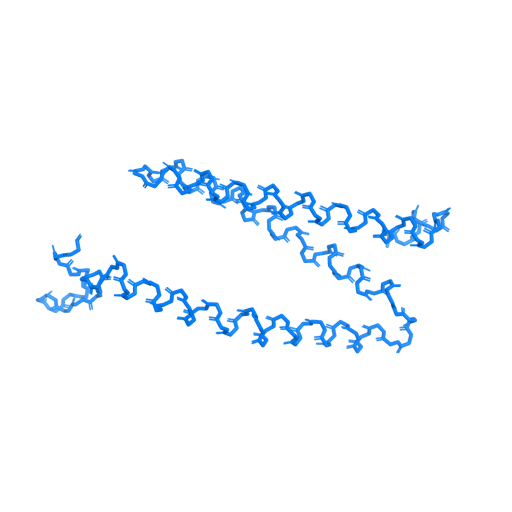.436 -19.512 1.00 84.44 121 GLY A CA 1
ATOM 905 C C . GLY A 1 121 ? 20.537 -8.255 -19.691 1.00 84.44 121 GLY A C 1
ATOM 906 O O . GLY A 1 121 ? 19.797 -9.223 -19.843 1.00 84.44 121 GLY A O 1
ATOM 907 N N . LEU A 1 122 ? 20.061 -7.009 -19.669 1.00 84.75 122 LEU A N 1
ATOM 908 C CA . LEU A 1 122 ? 18.720 -6.692 -20.171 1.00 84.75 122 LEU A CA 1
ATOM 909 C C . LEU A 1 122 ? 18.704 -6.861 -21.692 1.00 84.75 122 LEU A C 1
ATOM 911 O O . LEU A 1 122 ? 19.694 -6.558 -22.357 1.00 84.75 122 LEU A O 1
ATOM 915 N N . ASN A 1 123 ? 17.586 -7.333 -22.234 1.00 86.25 123 ASN A N 1
ATOM 916 C CA . ASN A 1 123 ? 17.391 -7.401 -23.677 1.00 86.25 123 ASN A CA 1
ATOM 917 C C . ASN A 1 123 ? 17.583 -6.004 -24.301 1.00 86.25 123 ASN A C 1
ATOM 919 O O . ASN A 1 123 ? 16.958 -5.056 -23.825 1.00 86.25 123 ASN A O 1
ATOM 923 N N . PRO A 1 124 ? 18.406 -5.861 -25.351 1.00 84.56 124 PRO A N 1
ATOM 924 C CA . PRO A 1 124 ? 18.626 -4.586 -26.034 1.00 84.56 124 PRO A CA 1
ATOM 925 C C . PRO A 1 124 ? 17.392 -4.047 -26.774 1.00 84.56 124 PRO A C 1
ATOM 927 O O . PRO A 1 124 ? 17.414 -2.902 -27.211 1.00 84.56 124 PRO A O 1
ATOM 930 N N . GLU A 1 125 ? 16.346 -4.861 -26.947 1.00 84.62 125 GLU A N 1
ATOM 931 C CA . GLU A 1 125 ? 15.047 -4.436 -27.491 1.00 84.62 125 GLU A CA 1
ATOM 932 C C . GLU A 1 125 ? 14.071 -3.932 -26.411 1.00 84.62 125 GLU A C 1
ATOM 934 O O . GLU A 1 125 ? 12.907 -3.646 -26.704 1.00 84.62 125 GLU A O 1
ATOM 939 N N . CYS A 1 126 ? 14.536 -3.855 -25.162 1.00 79.38 126 CYS A N 1
ATOM 940 C CA . CYS A 1 126 ? 13.959 -3.000 -24.133 1.00 79.38 126 CYS A CA 1
ATOM 941 C C . CYS A 1 126 ? 14.424 -1.546 -24.376 1.00 79.38 126 CYS A C 1
ATOM 943 O O . CYS A 1 126 ? 13.585 -0.641 -24.211 1.00 79.38 126 CYS A O 1
#